Protein AF-A0A7J7FZJ4-F1 (afdb_monomer_lite)

Sequence (156 aa):
MEPVVFLYFCHIIYGPTWCLRNIKPSRSQEYFVVPNLPDRIELTKAQLPGFANPSLSGLNNIREKIREAEKSTYGTVANTFEELESEYVKEYQKAKGNKVWCIGPVLLCNKDKLDKVERGTKFAIDTHHCLNWLDWQQSRTVVYVCLGSLSHQALS

Secondary structure (DSSP, 8-state):
--HHHHHHHHHHHHSSSSSSTT---SSTT-EEEPTT-SS--EEEGGGS-TTT-TT-GGGHHHHHHHHHHHHHSS-EEESS-TTTSHHHHHHHHHHTTT-EEE---GGGG--SHHHHHSSSPPPSS-HHHHHHHHHTSPTT-PPP----TT------

Foldseek 3Di:
DPVVQVVQVLCVVQQEDDFLPPDDDPDQQDWDFGPQDPDTDIDGLVPRPCRRRVVNVVCPVVRVVVVVVLVPDPAEEGQADCVVPVRRVVSVCVVTVNRYHHPHPPVVVPPDPVVVCVPDDDDPDDPVVVVVVVVPDDPPPDDDDDPDPPDDPPPD

Structure (mmCIF, N/CA/C/O backbone):
data_AF-A0A7J7FZJ4-F1
#
_entry.id   AF-A0A7J7FZJ4-F1
#
loop_
_atom_site.group_PDB
_atom_site.id
_atom_site.type_symbol
_atom_site.label_atom_id
_atom_site.label_alt_id
_atom_site.label_comp_id
_atom_site.label_asym_id
_atom_site.label_entity_id
_atom_site.label_seq_id
_atom_site.pdbx_PDB_ins_code
_atom_site.Cartn_x
_atom_site.Cartn_y
_atom_site.Cartn_z
_atom_site.occupancy
_atom_site.B_iso_or_equiv
_atom_site.auth_seq_id
_atom_site.auth_comp_id
_atom_site.auth_asym_id
_atom_site.auth_atom_id
_atom_site.pdbx_PDB_model_num
ATOM 1 N N . MET A 1 1 ? -9.623 3.968 4.280 1.00 37.00 1 MET A N 1
ATOM 2 C CA . MET A 1 1 ? -8.615 3.273 3.457 1.00 37.00 1 MET A CA 1
ATOM 3 C C . MET A 1 1 ? -7.793 2.441 4.422 1.00 37.00 1 MET A C 1
ATOM 5 O O . MET A 1 1 ? -7.221 3.023 5.335 1.00 37.00 1 MET A O 1
ATOM 9 N N . GLU A 1 2 ? -7.852 1.110 4.352 1.00 30.00 2 GLU A N 1
ATOM 10 C CA . GLU A 1 2 ? -7.035 0.298 5.259 1.00 30.00 2 GLU A CA 1
ATOM 11 C C . GLU A 1 2 ? -5.548 0.524 4.940 1.00 30.00 2 GLU A C 1
ATOM 13 O O . GLU A 1 2 ? -5.147 0.352 3.786 1.00 30.00 2 GLU A O 1
ATOM 18 N N . PRO A 1 3 ? -4.718 0.899 5.928 1.00 32.81 3 PRO A N 1
ATOM 19 C CA . PRO A 1 3 ? -3.313 1.249 5.704 1.00 32.81 3 PRO A CA 1
ATOM 20 C C . PRO A 1 3 ? -2.473 0.082 5.160 1.00 32.81 3 PRO A C 1
ATOM 22 O O . PRO A 1 3 ? -1.406 0.294 4.591 1.00 32.81 3 PRO A O 1
ATOM 25 N N . VAL A 1 4 ? -2.964 -1.154 5.284 1.00 31.48 4 VAL A N 1
ATOM 26 C CA . VAL A 1 4 ? -2.269 -2.370 4.842 1.00 31.48 4 VAL A CA 1
ATOM 27 C C . VAL A 1 4 ? -2.206 -2.479 3.312 1.00 31.48 4 VAL A C 1
ATOM 29 O O . VAL A 1 4 ? -1.189 -2.921 2.778 1.00 31.48 4 VAL A O 1
ATOM 32 N N . VAL A 1 5 ? -3.249 -2.035 2.598 1.00 33.50 5 VAL A N 1
ATOM 33 C CA . VAL A 1 5 ? -3.298 -2.087 1.121 1.00 33.50 5 VAL A CA 1
ATOM 34 C C . VAL A 1 5 ? -2.298 -1.095 0.519 1.00 33.50 5 VAL A C 1
ATOM 36 O O . VAL A 1 5 ? -1.514 -1.454 -0.357 1.00 33.50 5 VAL A O 1
ATOM 39 N N . PHE A 1 6 ? -2.236 0.112 1.087 1.00 36.28 6 PHE A N 1
ATOM 40 C CA . PHE A 1 6 ? -1.325 1.174 0.655 1.00 36.28 6 PHE A CA 1
ATOM 41 C C . PHE A 1 6 ? 0.157 0.796 0.857 1.00 36.28 6 PHE A C 1
ATOM 43 O O . PHE A 1 6 ? 1.012 1.101 0.025 1.00 36.28 6 PHE A O 1
ATOM 50 N N . LEU A 1 7 ? 0.480 0.061 1.932 1.00 34.50 7 LEU A N 1
ATOM 51 C CA . LEU A 1 7 ? 1.847 -0.408 2.204 1.00 34.50 7 LEU A CA 1
ATOM 52 C C . LEU A 1 7 ? 2.317 -1.503 1.231 1.00 34.50 7 LEU A C 1
ATOM 54 O O . LEU A 1 7 ? 3.492 -1.516 0.853 1.00 34.50 7 LEU A O 1
ATOM 58 N N . TYR A 1 8 ? 1.427 -2.396 0.787 1.00 39.84 8 TYR A N 1
ATOM 59 C CA . TYR A 1 8 ? 1.779 -3.428 -0.199 1.00 39.84 8 TYR A CA 1
ATOM 60 C C . TYR A 1 8 ? 2.056 -2.824 -1.582 1.00 39.84 8 TYR A C 1
ATOM 62 O O . TYR A 1 8 ? 3.001 -3.239 -2.258 1.00 39.84 8 TYR A O 1
ATOM 70 N N . PHE A 1 9 ? 1.299 -1.795 -1.969 1.00 44.28 9 PHE A N 1
ATOM 71 C CA . PHE A 1 9 ? 1.534 -1.059 -3.212 1.00 44.28 9 PHE A CA 1
ATOM 72 C C . PHE A 1 9 ? 2.855 -0.271 -3.172 1.00 44.28 9 PHE A C 1
ATOM 74 O O . PHE A 1 9 ? 3.619 -0.271 -4.138 1.00 44.28 9 PHE A O 1
ATOM 81 N N . CYS A 1 10 ? 3.210 0.270 -2.001 1.00 42.69 10 CYS A N 1
ATOM 82 C CA . CYS A 1 10 ? 4.508 0.892 -1.730 1.00 42.69 10 CYS A CA 1
ATOM 83 C C . CYS A 1 10 ? 5.675 -0.084 -2.028 1.00 42.69 10 CYS A C 1
ATOM 85 O O . CYS A 1 10 ? 6.625 0.261 -2.728 1.00 42.69 10 CYS A O 1
ATOM 87 N N . HIS A 1 11 ? 5.595 -1.349 -1.607 1.00 45.53 11 HIS A N 1
ATOM 88 C CA . HIS A 1 11 ? 6.651 -2.324 -1.917 1.00 45.53 11 HIS A CA 1
ATOM 89 C C . HIS A 1 11 ? 6.740 -2.709 -3.402 1.00 45.53 11 HIS A C 1
ATOM 91 O O . HIS A 1 11 ? 7.834 -3.023 -3.859 1.00 45.53 11 HIS A O 1
ATOM 97 N N . ILE A 1 12 ? 5.653 -2.656 -4.173 1.00 48.78 12 ILE A N 1
ATOM 98 C CA . ILE A 1 12 ? 5.678 -2.975 -5.614 1.00 48.78 12 ILE A CA 1
ATOM 99 C C . ILE A 1 12 ? 6.156 -1.773 -6.450 1.00 48.78 12 ILE A C 1
ATOM 101 O O . ILE A 1 12 ? 6.901 -1.955 -7.416 1.00 48.78 12 ILE A O 1
ATOM 105 N N . ILE A 1 13 ? 5.809 -0.543 -6.050 1.00 48.34 13 ILE A N 1
ATOM 106 C CA . ILE A 1 13 ? 6.282 0.692 -6.701 1.00 48.34 13 ILE A CA 1
ATOM 107 C C . ILE A 1 13 ? 7.755 0.973 -6.362 1.00 48.34 13 ILE A C 1
ATOM 109 O O . ILE A 1 13 ? 8.540 1.345 -7.240 1.00 48.34 13 ILE A O 1
ATOM 113 N N . TYR A 1 14 ? 8.156 0.768 -5.104 1.00 48.47 14 TYR A N 1
ATOM 114 C CA . TYR A 1 14 ? 9.491 1.126 -4.611 1.00 48.47 14 TYR A CA 1
ATOM 115 C C . TYR A 1 14 ? 10.454 -0.065 -4.474 1.00 48.47 14 TYR A C 1
ATOM 117 O O . TYR A 1 14 ? 11.626 0.138 -4.159 1.00 48.47 14 TYR A O 1
ATOM 125 N N . GLY A 1 15 ? 9.989 -1.298 -4.691 1.00 49.28 15 GLY A N 1
ATOM 126 C CA . GLY A 1 15 ? 10.733 -2.519 -4.372 1.00 49.28 15 GLY A CA 1
ATOM 127 C C . GLY A 1 15 ? 11.949 -2.805 -5.247 1.00 49.28 15 GLY A C 1
ATOM 128 O O . GLY A 1 15 ? 12.932 -3.292 -4.687 1.00 49.28 15 GLY A O 1
ATOM 129 N N . PRO A 1 16 ? 11.935 -2.541 -6.576 1.00 49.97 16 PRO A N 1
ATOM 130 C CA . PRO A 1 16 ? 13.190 -2.728 -7.307 1.00 49.97 16 PRO A CA 1
ATOM 131 C C . PRO A 1 16 ? 13.655 -1.718 -8.369 1.00 49.97 16 PRO A C 1
ATOM 133 O O . PRO A 1 16 ? 14.870 -1.578 -8.433 1.00 49.97 16 PRO A O 1
ATOM 136 N N . THR A 1 17 ? 12.881 -1.023 -9.230 1.00 52.34 17 THR A N 1
ATOM 137 C CA . THR A 1 17 ? 13.609 -0.404 -10.386 1.00 52.34 17 THR A CA 1
ATOM 138 C C . THR A 1 17 ? 13.048 0.747 -11.214 1.00 52.34 17 THR A C 1
ATOM 140 O O . THR A 1 17 ? 13.782 1.194 -12.100 1.00 52.34 17 THR A O 1
ATOM 143 N N . TRP A 1 18 ? 11.833 1.252 -11.011 1.00 54.81 18 TRP A N 1
ATOM 144 C CA . TRP A 1 18 ? 11.294 2.193 -12.004 1.00 54.81 18 TRP A CA 1
ATOM 145 C C . TRP A 1 18 ? 11.452 3.675 -11.641 1.00 54.81 18 TRP A C 1
ATOM 147 O O . TRP A 1 18 ? 12.185 4.378 -12.333 1.00 54.81 18 TRP A O 1
ATOM 157 N N . CYS A 1 19 ? 10.866 4.158 -10.542 1.00 55.78 19 CYS A N 1
ATOM 158 C CA . CYS A 1 19 ? 10.936 5.591 -10.217 1.00 55.78 19 CYS A CA 1
ATOM 159 C C . CYS A 1 19 ? 12.287 6.014 -9.613 1.00 55.78 19 CYS A C 1
ATOM 161 O O . CYS A 1 19 ? 12.813 7.077 -9.914 1.00 55.78 19 CYS A O 1
ATOM 163 N N . LEU A 1 20 ? 12.887 5.192 -8.750 1.00 60.81 20 LEU A N 1
ATOM 164 C CA . LEU A 1 20 ? 13.995 5.644 -7.891 1.00 60.81 20 LEU A CA 1
ATOM 165 C C . LEU A 1 20 ? 15.399 5.295 -8.416 1.00 60.81 20 LEU A C 1
ATOM 167 O O . LEU A 1 20 ? 16.398 5.629 -7.784 1.00 60.81 20 LEU A O 1
ATOM 171 N N . ARG A 1 21 ? 15.498 4.643 -9.583 1.00 57.16 21 ARG A N 1
ATOM 172 C CA . ARG A 1 21 ? 16.738 4.024 -10.097 1.00 57.16 21 ARG A CA 1
ATOM 173 C C . ARG A 1 21 ? 17.902 4.996 -10.296 1.00 57.16 21 ARG A C 1
ATOM 175 O O . ARG A 1 21 ? 19.055 4.603 -10.143 1.00 57.16 21 ARG A O 1
ATOM 182 N N . ASN A 1 22 ? 17.598 6.247 -10.629 1.00 57.53 22 ASN A N 1
ATOM 183 C CA . ASN A 1 22 ? 18.597 7.261 -10.968 1.00 57.53 22 ASN A CA 1
ATOM 184 C C . ASN A 1 22 ? 18.641 8.419 -9.968 1.00 57.53 22 ASN A C 1
ATOM 186 O O . ASN A 1 22 ? 19.358 9.393 -10.194 1.00 57.53 22 ASN A O 1
ATOM 190 N N . ILE A 1 23 ? 17.903 8.329 -8.861 1.00 62.28 23 ILE A N 1
ATOM 191 C CA . ILE A 1 23 ? 17.860 9.411 -7.885 1.00 62.28 23 ILE A CA 1
ATOM 192 C C . ILE A 1 23 ? 18.995 9.216 -6.887 1.00 62.28 23 ILE A C 1
ATOM 194 O O . ILE A 1 23 ? 19.024 8.262 -6.110 1.00 62.28 23 ILE A O 1
ATOM 198 N N . LYS A 1 24 ? 19.940 10.153 -6.908 1.00 63.94 24 LYS A N 1
ATOM 199 C CA . LYS A 1 24 ? 21.024 10.253 -5.931 1.00 63.94 24 LYS A CA 1
ATOM 200 C C . LYS A 1 24 ? 20.982 11.651 -5.311 1.00 63.94 24 LYS A C 1
ATOM 202 O O . LYS A 1 24 ? 21.680 12.533 -5.805 1.00 63.94 24 LYS A O 1
ATOM 207 N N . PRO A 1 25 ? 20.166 11.871 -4.265 1.00 63.03 25 PRO A N 1
ATOM 208 C CA . PRO A 1 25 ? 20.176 13.134 -3.539 1.00 63.03 25 PRO A CA 1
ATOM 209 C C . PRO A 1 25 ? 21.562 13.336 -2.932 1.00 63.03 25 PRO A C 1
ATOM 211 O O . PRO A 1 25 ? 22.173 12.374 -2.444 1.00 63.03 25 PRO A O 1
ATOM 214 N N . SER A 1 26 ? 22.058 14.569 -2.964 1.00 64.81 26 SER A N 1
ATOM 215 C CA . SER A 1 26 ? 23.393 14.893 -2.460 1.00 64.81 26 SER A CA 1
ATOM 216 C C . SER A 1 26 ? 23.453 14.791 -0.932 1.00 64.81 26 SER A C 1
ATOM 218 O O . SER A 1 26 ? 24.466 14.368 -0.370 1.00 64.81 26 SER A O 1
ATOM 220 N N . ARG A 1 27 ? 22.342 15.120 -0.255 1.00 70.19 27 ARG A N 1
ATOM 221 C CA . ARG A 1 27 ? 22.198 15.093 1.208 1.00 70.19 27 ARG A CA 1
ATOM 222 C C . ARG A 1 27 ? 21.009 14.244 1.648 1.00 70.19 27 ARG A C 1
ATOM 224 O O . ARG A 1 27 ? 20.026 14.091 0.933 1.00 70.19 27 ARG A O 1
ATOM 231 N N . SER A 1 28 ? 21.083 13.694 2.860 1.00 70.56 28 SER A N 1
ATOM 232 C CA . SER A 1 28 ? 20.045 12.803 3.401 1.00 70.56 28 SER A CA 1
ATOM 233 C C . SER A 1 28 ? 18.684 13.482 3.602 1.00 70.56 28 SER A C 1
ATOM 235 O O . SER A 1 28 ? 17.662 12.822 3.437 1.00 70.56 28 SER A O 1
ATOM 237 N N . GLN A 1 29 ? 18.685 14.776 3.934 1.00 77.12 29 GLN A N 1
ATOM 238 C CA . GLN A 1 29 ? 17.496 15.601 4.201 1.00 77.12 29 GLN A CA 1
ATOM 239 C C . GLN A 1 29 ? 17.017 16.403 2.982 1.00 77.12 29 GLN A C 1
ATOM 241 O O . GLN A 1 29 ? 16.068 17.174 3.086 1.00 77.12 29 GLN A O 1
ATOM 246 N N . GLU A 1 30 ? 17.682 16.262 1.837 1.00 84.38 30 GLU A N 1
ATOM 247 C CA . GLU A 1 30 ? 17.273 16.927 0.605 1.00 84.38 30 GLU A CA 1
ATOM 248 C C . GLU A 1 30 ? 16.028 16.240 0.038 1.00 84.38 30 GLU A C 1
ATOM 250 O O . GLU A 1 30 ? 16.021 15.020 -0.155 1.00 84.38 30 GLU A O 1
ATOM 255 N N . TYR A 1 31 ? 14.983 17.029 -0.211 1.00 86.81 31 TYR A N 1
ATOM 256 C CA . TYR A 1 31 ? 13.785 16.558 -0.892 1.00 86.81 31 TYR A CA 1
ATOM 257 C C . TYR A 1 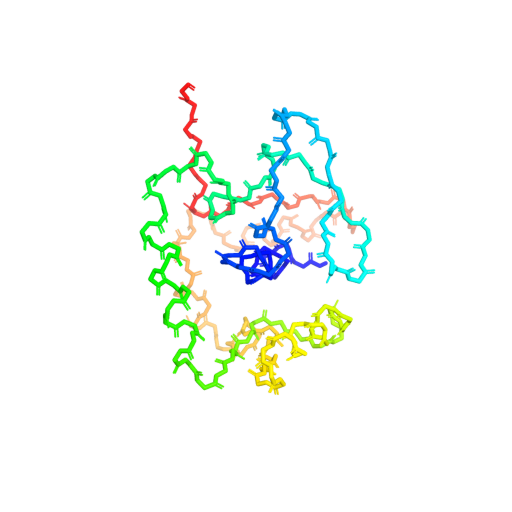31 ? 14.044 16.435 -2.389 1.00 86.81 31 TYR A C 1
ATOM 259 O O . TYR A 1 31 ? 14.631 17.318 -3.012 1.00 86.81 31 TYR A O 1
ATOM 267 N N . PHE A 1 32 ? 13.553 15.351 -2.972 1.00 85.12 32 PHE A N 1
ATOM 268 C CA . PHE A 1 32 ? 13.509 15.157 -4.412 1.00 85.12 32 PHE A CA 1
ATOM 269 C C . PHE A 1 32 ? 12.117 14.690 -4.824 1.00 85.12 32 PHE A C 1
ATOM 271 O O . PHE A 1 32 ? 11.425 13.999 -4.073 1.00 85.12 32 PHE A O 1
ATOM 278 N N . VAL A 1 33 ? 11.722 15.046 -6.044 1.00 85.25 33 VAL A N 1
ATOM 279 C CA . VAL A 1 33 ? 10.470 14.578 -6.639 1.00 85.25 33 VAL A CA 1
ATOM 280 C C . VAL A 1 33 ? 10.669 13.162 -7.170 1.00 85.25 33 VAL A C 1
ATOM 282 O O . VAL A 1 33 ? 11.625 12.894 -7.903 1.00 85.25 33 VAL A O 1
ATOM 285 N N . VAL A 1 34 ? 9.764 12.254 -6.814 1.00 81.25 34 VAL A N 1
ATOM 286 C CA . VAL A 1 34 ? 9.729 10.900 -7.366 1.00 81.25 34 VAL A CA 1
ATOM 287 C C . VAL A 1 34 ? 9.241 10.981 -8.819 1.00 81.25 34 VAL A C 1
ATOM 289 O O . VAL A 1 34 ? 8.132 11.454 -9.062 1.00 81.25 34 VAL A O 1
ATOM 292 N N . PRO A 1 35 ? 10.043 10.552 -9.806 1.00 79.06 35 PRO A N 1
ATOM 293 C CA . PRO A 1 35 ? 9.677 10.663 -11.204 1.00 79.06 35 PRO A CA 1
ATOM 294 C C . PRO A 1 35 ? 8.671 9.580 -11.593 1.00 79.06 35 PRO A C 1
ATOM 296 O O . PRO A 1 35 ? 8.606 8.506 -10.989 1.00 79.06 35 PRO A O 1
ATOM 299 N N . ASN A 1 36 ? 7.954 9.853 -12.679 1.00 75.88 36 ASN A N 1
ATOM 300 C CA . ASN A 1 36 ? 7.020 8.939 -13.330 1.00 75.88 36 ASN A CA 1
ATOM 301 C C . ASN A 1 36 ? 5.843 8.472 -12.451 1.00 75.88 36 ASN A C 1
ATOM 303 O O . ASN A 1 36 ? 5.224 7.458 -12.744 1.00 75.88 36 ASN A O 1
ATOM 307 N N . LEU A 1 37 ? 5.510 9.193 -11.383 1.00 80.88 37 LEU A N 1
ATOM 308 C CA . LEU A 1 37 ? 4.247 8.977 -10.681 1.00 80.88 37 LEU A CA 1
ATOM 309 C C . LEU A 1 37 ? 3.162 9.908 -11.239 1.00 80.88 37 LEU A C 1
ATOM 311 O O . LEU A 1 37 ? 3.500 11.010 -11.679 1.00 80.88 37 LEU A O 1
ATOM 315 N N . PRO A 1 38 ? 1.881 9.489 -11.213 1.00 83.56 38 PRO A N 1
ATOM 316 C CA . PRO A 1 38 ? 0.764 10.364 -11.566 1.00 83.56 38 PRO A CA 1
ATOM 317 C C . PRO A 1 38 ? 0.742 11.636 -10.710 1.00 83.56 38 PRO A C 1
ATOM 319 O O . PRO A 1 38 ? 0.536 12.733 -11.222 1.00 83.56 38 PRO A O 1
ATOM 322 N N . ASP A 1 39 ? 1.030 11.477 -9.417 1.00 85.31 39 ASP A N 1
ATOM 323 C CA . ASP A 1 39 ? 1.078 12.562 -8.448 1.00 85.31 39 ASP A CA 1
ATOM 324 C C . ASP A 1 39 ? 2.507 13.003 -8.131 1.00 85.31 39 ASP A C 1
ATOM 326 O O . ASP A 1 39 ? 3.463 12.220 -8.111 1.00 85.31 39 ASP A O 1
ATOM 330 N N . ARG A 1 40 ? 2.642 14.288 -7.797 1.00 86.94 40 ARG A N 1
ATOM 331 C CA . ARG A 1 40 ? 3.901 14.869 -7.335 1.00 86.94 40 ARG A CA 1
ATOM 332 C C . ARG A 1 40 ? 4.171 14.442 -5.895 1.00 86.94 40 ARG A C 1
ATOM 334 O O . ARG A 1 40 ? 3.657 15.044 -4.956 1.00 86.94 40 ARG A O 1
ATOM 341 N N . ILE A 1 41 ? 5.027 13.440 -5.730 1.00 84.81 41 ILE A N 1
ATOM 342 C CA . ILE A 1 41 ? 5.485 12.969 -4.420 1.00 84.81 41 ILE A CA 1
ATOM 343 C C . ILE A 1 41 ? 6.916 13.447 -4.183 1.00 84.81 41 ILE A C 1
ATOM 345 O O . ILE A 1 41 ? 7.792 13.226 -5.018 1.00 84.81 41 ILE A O 1
ATOM 349 N N . GLU A 1 42 ? 7.157 14.077 -3.036 1.00 86.31 42 GLU A N 1
ATOM 350 C CA . GLU A 1 42 ? 8.490 14.480 -2.589 1.00 86.31 42 GLU A CA 1
ATOM 351 C C . GLU A 1 42 ? 8.945 13.618 -1.419 1.00 86.31 42 GLU A C 1
ATOM 353 O O . GLU A 1 42 ? 8.219 13.452 -0.439 1.00 86.31 42 GLU A O 1
ATOM 358 N N . LEU A 1 43 ? 10.161 13.084 -1.512 1.00 82.94 43 LEU A N 1
ATOM 359 C CA . LEU A 1 43 ? 10.762 12.264 -0.466 1.00 82.94 43 LEU A CA 1
ATOM 360 C C . LEU A 1 43 ? 12.180 12.739 -0.171 1.00 82.94 43 LEU A C 1
ATOM 362 O O . LEU A 1 43 ? 12.875 13.266 -1.036 1.00 82.94 43 LEU A O 1
ATOM 366 N N . THR A 1 44 ? 12.623 12.495 1.054 1.00 82.94 44 THR A N 1
ATOM 367 C CA . THR A 1 44 ? 14.035 12.549 1.436 1.00 82.94 44 THR A CA 1
ATOM 368 C C . THR A 1 44 ? 14.667 11.166 1.310 1.00 82.94 44 THR A C 1
ATOM 370 O O . THR A 1 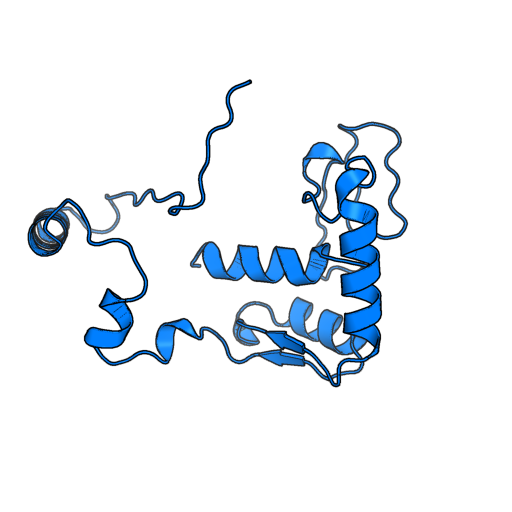44 ? 13.985 10.137 1.304 1.00 82.94 44 THR A O 1
ATOM 373 N N . LYS A 1 45 ? 16.001 11.098 1.281 1.00 76.25 45 LYS A N 1
ATOM 374 C CA . LYS A 1 45 ? 16.715 9.809 1.250 1.00 76.25 45 LYS A CA 1
ATOM 375 C C . LYS A 1 45 ? 16.408 8.939 2.478 1.00 76.25 45 LYS A C 1
ATOM 377 O O . LYS A 1 45 ? 16.417 7.717 2.369 1.00 76.25 45 LYS A O 1
ATOM 382 N N . ALA A 1 46 ? 16.145 9.557 3.632 1.00 76.88 46 ALA A N 1
ATOM 383 C CA . ALA A 1 46 ? 15.807 8.858 4.873 1.00 76.88 46 ALA A CA 1
ATOM 384 C C . ALA A 1 46 ? 14.418 8.194 4.839 1.00 76.88 46 ALA A C 1
ATOM 386 O O . ALA A 1 46 ? 14.198 7.213 5.541 1.00 76.88 46 ALA A O 1
ATOM 387 N N . GLN A 1 47 ? 13.504 8.699 4.008 1.00 78.56 47 GLN A N 1
ATOM 388 C CA . GLN A 1 47 ? 12.158 8.143 3.833 1.00 78.56 47 GLN A CA 1
ATOM 389 C C . GLN A 1 47 ? 12.110 7.018 2.788 1.00 78.56 47 GLN A C 1
ATOM 391 O O . GLN A 1 47 ? 11.070 6.385 2.617 1.00 78.56 47 GLN A O 1
ATOM 396 N N . LEU A 1 48 ? 13.218 6.755 2.083 1.00 73.69 48 LEU A N 1
ATOM 397 C CA . LEU A 1 48 ? 13.277 5.665 1.118 1.00 73.69 48 LEU A CA 1
ATOM 398 C C . LEU A 1 48 ? 13.194 4.311 1.830 1.00 73.69 48 LEU A C 1
ATOM 400 O O . LEU A 1 48 ? 13.964 4.070 2.766 1.00 73.69 48 LEU A O 1
ATOM 404 N N . PRO A 1 49 ? 12.334 3.390 1.358 1.00 66.50 49 PRO A N 1
ATOM 405 C CA . PRO A 1 49 ? 12.236 2.068 1.948 1.00 66.50 49 PRO A CA 1
ATOM 406 C C . PRO A 1 49 ? 13.576 1.340 1.867 1.00 66.50 49 PRO A C 1
ATOM 408 O O . PRO A 1 49 ? 14.404 1.592 0.984 1.00 66.50 49 PRO A O 1
ATOM 411 N N . GLY A 1 50 ? 13.771 0.384 2.777 1.00 62.53 50 GLY A N 1
ATOM 412 C CA . GLY A 1 50 ? 15.028 -0.344 2.915 1.00 62.53 50 GLY A CA 1
ATOM 413 C C . GLY A 1 50 ? 15.525 -0.995 1.618 1.00 62.53 50 GLY A C 1
ATOM 414 O O . GLY A 1 50 ? 16.727 -1.146 1.439 1.00 62.53 50 GLY A O 1
ATOM 415 N N . PHE A 1 51 ? 14.623 -1.313 0.684 1.00 58.06 51 PHE A N 1
ATOM 416 C CA . PHE A 1 51 ? 14.902 -1.865 -0.650 1.00 58.06 51 PHE A CA 1
ATOM 417 C C . PHE A 1 51 ? 15.173 -0.822 -1.750 1.00 58.06 51 PHE A C 1
ATOM 419 O O . PHE A 1 51 ? 15.711 -1.177 -2.790 1.00 58.06 51 PHE A O 1
ATOM 426 N N . ALA A 1 52 ? 14.879 0.454 -1.524 1.00 58.16 52 ALA A N 1
ATOM 427 C CA . ALA A 1 52 ? 15.193 1.537 -2.455 1.00 58.16 52 ALA A CA 1
ATOM 428 C C . ALA A 1 52 ? 16.387 2.386 -2.001 1.00 58.16 52 ALA A C 1
ATOM 430 O O . ALA A 1 52 ? 16.964 3.112 -2.805 1.00 58.16 52 ALA A O 1
ATOM 431 N N . ASN A 1 53 ? 16.776 2.314 -0.723 1.00 63.72 53 ASN A N 1
ATOM 432 C CA . ASN A 1 53 ? 17.863 3.127 -0.189 1.00 63.72 53 ASN A CA 1
ATOM 433 C C . ASN A 1 53 ? 19.242 2.563 -0.603 1.00 63.72 53 ASN A C 1
ATOM 435 O O . ASN A 1 53 ? 19.645 1.506 -0.106 1.00 63.72 53 ASN A O 1
ATOM 439 N N . PRO A 1 54 ? 20.013 3.235 -1.479 1.00 58.69 54 PRO A N 1
ATOM 440 C CA . PRO A 1 54 ? 21.316 2.741 -1.932 1.00 58.69 54 PRO A CA 1
ATOM 441 C C . PRO A 1 54 ? 22.367 2.677 -0.812 1.00 58.69 54 PRO A C 1
ATOM 443 O O . PRO A 1 54 ? 23.392 2.022 -0.982 1.00 58.69 54 PRO A O 1
ATOM 446 N N . SER A 1 55 ? 22.121 3.318 0.336 1.00 59.75 55 SER A N 1
ATOM 447 C CA . SER A 1 55 ? 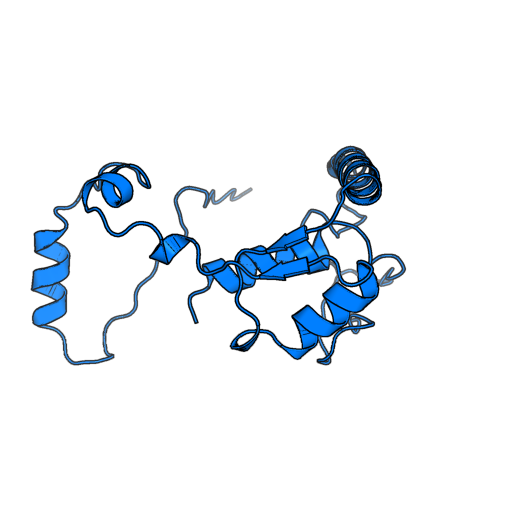23.009 3.269 1.503 1.00 59.75 55 SER A CA 1
ATOM 448 C C . SER A 1 55 ? 22.894 1.983 2.330 1.00 59.75 55 SER A C 1
ATOM 450 O O . SER A 1 55 ? 23.750 1.745 3.175 1.00 59.75 55 SER A O 1
ATOM 452 N N . LEU A 1 56 ? 21.889 1.134 2.083 1.00 62.59 56 LEU A N 1
ATOM 453 C CA . LEU A 1 56 ? 21.728 -0.160 2.757 1.00 62.59 56 LEU A CA 1
ATOM 454 C C . LEU A 1 56 ? 22.342 -1.278 1.906 1.00 62.59 56 LEU A C 1
ATOM 456 O O . LEU A 1 56 ? 21.648 -2.041 1.231 1.00 62.59 56 LEU A O 1
ATOM 460 N N . SER A 1 57 ? 23.675 -1.344 1.923 1.00 58.09 57 SER A N 1
ATOM 461 C CA . SER A 1 57 ? 24.494 -2.222 1.074 1.00 58.09 57 SER A CA 1
ATOM 462 C C . SER A 1 57 ? 24.162 -3.716 1.196 1.00 58.09 57 SER A C 1
ATOM 464 O O . SER A 1 57 ? 24.245 -4.439 0.202 1.00 58.09 57 SER A O 1
ATOM 466 N N . GLY A 1 58 ? 23.718 -4.173 2.373 1.00 64.56 58 GLY A N 1
ATOM 467 C CA . GLY A 1 58 ? 23.396 -5.580 2.646 1.00 64.56 58 GLY A CA 1
ATOM 468 C C . GLY A 1 58 ? 22.206 -6.145 1.860 1.00 64.56 58 GLY A C 1
ATOM 469 O O . GLY A 1 58 ? 22.087 -7.360 1.727 1.00 64.56 58 GLY A O 1
ATOM 470 N N . LEU A 1 59 ? 21.346 -5.290 1.291 1.00 64.88 59 LEU A N 1
ATOM 471 C CA . LEU A 1 59 ? 20.150 -5.717 0.550 1.00 64.88 59 LEU A CA 1
ATOM 472 C C . LEU A 1 59 ? 20.332 -5.692 -0.975 1.00 64.88 59 LEU A C 1
ATOM 474 O O . LEU A 1 59 ? 19.450 -6.148 -1.701 1.00 64.88 59 LEU A O 1
ATOM 478 N N . ASN A 1 60 ? 21.472 -5.213 -1.483 1.00 68.06 60 ASN A N 1
ATOM 479 C CA . ASN A 1 60 ? 21.697 -5.052 -2.924 1.00 68.06 60 ASN A CA 1
ATOM 480 C C . ASN A 1 60 ? 21.633 -6.377 -3.699 1.00 68.06 60 ASN A C 1
ATOM 482 O O . ASN A 1 60 ? 21.023 -6.433 -4.761 1.00 68.06 60 ASN A O 1
ATOM 486 N N . ASN A 1 61 ? 22.190 -7.457 -3.145 1.00 71.81 61 ASN A N 1
ATOM 487 C CA . ASN A 1 61 ? 22.131 -8.786 -3.765 1.00 71.81 61 ASN A CA 1
ATOM 488 C C . ASN A 1 61 ? 20.683 -9.306 -3.865 1.00 71.81 61 ASN A C 1
ATOM 490 O O . ASN A 1 61 ? 20.279 -9.871 -4.876 1.00 71.81 61 ASN A O 1
ATOM 494 N N . ILE A 1 62 ? 19.869 -9.064 -2.832 1.00 72.50 62 ILE A N 1
ATOM 495 C CA . ILE A 1 62 ? 18.457 -9.466 -2.819 1.00 72.50 62 ILE A CA 1
ATOM 496 C C . ILE A 1 62 ? 17.670 -8.672 -3.870 1.00 72.50 62 ILE A C 1
ATOM 498 O O . ILE A 1 62 ? 16.880 -9.257 -4.604 1.00 72.50 62 ILE A O 1
ATOM 502 N N . ARG A 1 63 ? 17.927 -7.363 -4.001 1.00 69.25 63 ARG A N 1
ATOM 503 C CA . ARG A 1 63 ? 17.290 -6.509 -5.021 1.00 69.25 63 ARG A CA 1
ATOM 504 C C . ARG A 1 63 ? 17.580 -6.986 -6.436 1.00 69.25 63 ARG A C 1
ATOM 506 O O . ARG A 1 63 ? 16.667 -7.067 -7.250 1.00 69.25 63 ARG A O 1
ATOM 513 N N . GLU A 1 64 ? 18.839 -7.298 -6.722 1.00 74.25 64 GLU A N 1
ATOM 514 C CA . GLU A 1 64 ? 19.248 -7.782 -8.040 1.00 74.25 64 GLU A CA 1
ATOM 515 C C . GLU A 1 64 ? 18.570 -9.113 -8.378 1.00 74.25 64 GLU A C 1
ATOM 517 O O . GLU A 1 64 ? 17.984 -9.237 -9.452 1.00 74.25 64 GLU A O 1
ATOM 522 N N . LYS A 1 65 ? 18.505 -10.046 -7.419 1.00 77.12 65 LYS A N 1
ATOM 523 C CA . LYS A 1 65 ? 17.773 -11.311 -7.585 1.00 77.12 65 LYS A CA 1
ATOM 524 C C . LYS A 1 65 ? 16.273 -11.116 -7.812 1.00 77.12 65 LYS A C 1
ATOM 526 O O . LYS A 1 65 ? 15.714 -11.752 -8.700 1.00 77.12 65 LYS A O 1
ATOM 531 N N . ILE A 1 66 ? 15.621 -10.235 -7.045 1.00 73.75 66 ILE A N 1
ATOM 532 C CA . ILE A 1 66 ? 14.200 -9.900 -7.247 1.00 73.75 66 ILE A CA 1
ATOM 533 C C . ILE A 1 66 ? 14.003 -9.323 -8.651 1.00 73.75 66 ILE A C 1
ATOM 535 O O . ILE A 1 66 ? 13.107 -9.749 -9.370 1.00 73.75 66 ILE A O 1
ATOM 539 N N . ARG A 1 67 ? 14.877 -8.409 -9.083 1.00 72.81 67 ARG A N 1
ATOM 540 C CA . ARG A 1 67 ? 14.805 -7.789 -10.410 1.00 72.81 67 ARG A CA 1
ATOM 541 C C . ARG A 1 67 ? 14.989 -8.796 -11.542 1.00 72.81 67 ARG A C 1
ATOM 543 O O . ARG A 1 67 ? 14.317 -8.692 -12.564 1.00 72.81 67 ARG A O 1
ATOM 550 N N . GLU A 1 68 ? 15.932 -9.719 -11.409 1.00 79.19 68 GLU A N 1
ATOM 551 C CA . GLU A 1 68 ? 16.156 -10.774 -12.399 1.00 79.19 68 GLU A CA 1
ATOM 552 C C . GLU A 1 68 ? 14.962 -11.723 -12.479 1.00 79.19 68 GLU A C 1
ATOM 554 O O . GLU A 1 68 ? 14.504 -12.016 -13.583 1.00 79.19 68 GLU A O 1
ATOM 559 N N . ALA A 1 69 ? 14.403 -12.115 -11.332 1.00 79.12 69 ALA A N 1
ATOM 560 C CA . ALA A 1 69 ? 13.184 -12.911 -11.278 1.00 79.12 69 ALA A CA 1
ATOM 561 C C . ALA A 1 69 ? 11.990 -12.168 -11.901 1.00 79.12 69 ALA A C 1
ATOM 563 O O . ALA A 1 69 ? 11.250 -12.745 -12.687 1.00 79.12 69 ALA A O 1
ATOM 564 N N . GLU A 1 70 ? 11.829 -10.869 -11.642 1.00 75.12 70 GLU A N 1
ATOM 565 C CA . GLU A 1 70 ? 10.762 -10.063 -12.248 1.00 75.12 70 GLU A CA 1
ATOM 566 C C . GLU A 1 70 ? 10.856 -9.956 -13.775 1.00 75.12 70 GLU A C 1
ATOM 568 O O . GLU A 1 70 ? 9.841 -9.723 -14.426 1.00 75.12 70 GLU A O 1
ATOM 573 N N . LYS A 1 71 ? 12.048 -10.086 -14.371 1.00 77.94 71 LYS A N 1
ATOM 574 C CA . LYS A 1 71 ? 12.196 -10.071 -15.838 1.00 77.94 71 LYS A CA 1
ATOM 575 C C . LYS A 1 71 ? 11.743 -11.376 -16.486 1.00 77.94 71 LYS A C 1
ATOM 577 O O . LYS A 1 71 ? 11.419 -11.367 -17.670 1.00 77.94 71 LYS A O 1
ATOM 582 N N . SER A 1 72 ? 11.774 -12.483 -15.745 1.00 81.94 72 SER A N 1
ATOM 583 C CA . SER A 1 72 ? 11.379 -13.804 -16.238 1.00 81.94 72 SER A CA 1
ATOM 584 C C . SER A 1 72 ? 9.928 -14.163 -15.910 1.00 81.94 72 SER A C 1
ATOM 586 O O . SER A 1 72 ? 9.452 -15.210 -16.350 1.00 81.94 72 SER A O 1
ATOM 588 N N . THR A 1 73 ? 9.197 -13.316 -15.176 1.00 84.19 73 THR A N 1
ATOM 589 C CA . THR A 1 73 ? 7.780 -13.552 -14.882 1.00 84.19 73 THR A CA 1
ATOM 590 C C . THR A 1 73 ? 6.899 -13.287 -16.100 1.00 84.19 73 THR A C 1
ATOM 592 O O . THR A 1 73 ? 7.196 -12.460 -16.963 1.00 84.19 73 THR A O 1
ATOM 595 N N . TYR A 1 74 ? 5.758 -13.979 -16.161 1.00 86.81 74 TYR A N 1
ATOM 596 C CA . TYR A 1 74 ? 4.735 -13.683 -17.163 1.00 86.81 74 TYR A CA 1
ATOM 597 C C . TYR A 1 74 ? 4.061 -12.331 -16.898 1.00 86.81 74 TYR A C 1
ATOM 599 O O . TYR A 1 74 ? 3.746 -11.622 -17.844 1.00 86.81 74 TYR A O 1
ATOM 607 N N . GLY A 1 75 ? 3.856 -11.970 -15.630 1.00 85.44 75 GLY A N 1
ATOM 608 C CA . GLY A 1 75 ? 3.290 -10.693 -15.211 1.00 85.44 75 GLY A CA 1
ATOM 609 C C . GLY A 1 75 ? 3.109 -10.620 -13.694 1.00 85.44 75 GLY A C 1
ATOM 610 O O . GLY A 1 75 ? 3.625 -11.473 -12.968 1.00 85.44 75 GLY A O 1
ATOM 611 N N . THR A 1 76 ? 2.384 -9.608 -13.223 1.00 85.50 76 THR A N 1
ATOM 612 C CA . THR A 1 76 ? 2.212 -9.305 -11.795 1.00 85.50 76 THR A CA 1
ATOM 613 C C . THR A 1 76 ? 0.769 -9.526 -11.354 1.00 85.50 76 THR A C 1
ATOM 615 O O . THR A 1 76 ? -0.161 -9.018 -11.973 1.00 85.50 76 THR A O 1
ATOM 618 N N . VAL A 1 77 ? 0.576 -10.219 -10.234 1.00 87.31 77 VAL A N 1
ATOM 619 C CA . VAL A 1 77 ? -0.713 -10.279 -9.534 1.00 87.31 77 VAL A CA 1
ATOM 620 C C . VAL A 1 77 ? -0.648 -9.329 -8.342 1.00 87.31 77 VAL A C 1
ATOM 622 O O . VAL A 1 77 ? 0.221 -9.476 -7.483 1.00 87.31 77 VAL A O 1
ATOM 625 N N . ALA A 1 78 ? -1.535 -8.339 -8.302 1.00 83.38 78 ALA A N 1
ATOM 626 C CA . ALA A 1 78 ? -1.551 -7.292 -7.290 1.00 83.38 78 ALA A CA 1
ATOM 627 C C . ALA A 1 78 ? -2.770 -7.436 -6.371 1.00 83.38 78 ALA A C 1
ATOM 629 O O . ALA A 1 78 ? -3.910 -7.544 -6.825 1.00 83.38 78 ALA A O 1
ATOM 630 N N . ASN A 1 79 ? -2.536 -7.389 -5.058 1.00 83.44 79 ASN A N 1
ATOM 631 C CA . ASN A 1 79 ? -3.596 -7.314 -4.052 1.00 83.44 79 ASN A CA 1
ATOM 632 C C . ASN A 1 79 ? -4.079 -5.860 -3.887 1.00 83.44 79 ASN A C 1
ATOM 634 O O . ASN A 1 79 ? -3.898 -5.246 -2.840 1.00 83.44 79 ASN A O 1
ATOM 638 N N . THR A 1 80 ? -4.653 -5.317 -4.957 1.00 82.88 80 THR A N 1
ATOM 639 C CA . THR A 1 80 ? -5.354 -4.025 -5.020 1.00 82.88 80 THR A CA 1
ATOM 640 C C . THR A 1 80 ? -6.538 -4.164 -5.986 1.00 82.88 80 THR A C 1
ATOM 642 O O . THR A 1 80 ? -6.695 -5.220 -6.606 1.00 82.88 80 THR A O 1
ATOM 64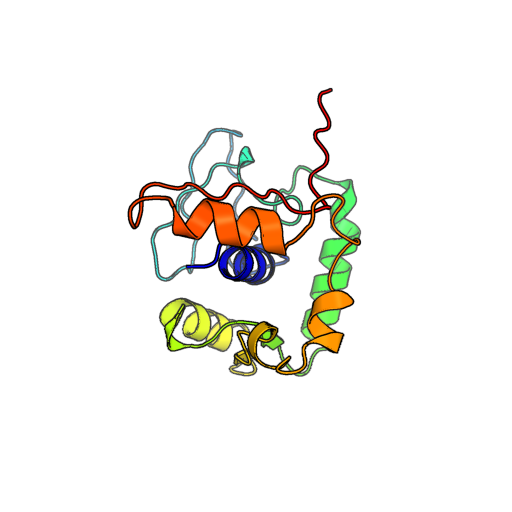5 N N . PHE A 1 81 ? -7.351 -3.124 -6.133 1.00 86.62 81 PHE A N 1
ATOM 646 C CA . PHE A 1 81 ? -8.399 -3.025 -7.152 1.00 86.62 81 PHE A CA 1
ATOM 647 C C . PHE A 1 81 ? -8.265 -1.697 -7.904 1.00 86.62 81 PHE A C 1
ATOM 649 O O . PHE A 1 81 ? -7.767 -0.716 -7.352 1.00 86.62 81 PHE A O 1
ATOM 656 N N . GLU A 1 82 ? -8.653 -1.675 -9.177 1.00 87.00 82 GLU A N 1
ATOM 657 C CA . GLU A 1 82 ? -8.339 -0.566 -10.089 1.00 87.00 82 GLU A CA 1
ATOM 658 C C . GLU A 1 82 ? -8.958 0.758 -9.640 1.00 87.00 82 GLU A C 1
ATOM 660 O O . GLU A 1 82 ? -8.323 1.803 -9.746 1.00 87.00 82 GLU A O 1
ATOM 665 N N . GLU A 1 83 ? -10.161 0.726 -9.075 1.00 88.19 83 GLU A N 1
ATOM 666 C CA . GLU A 1 83 ? -10.884 1.916 -8.632 1.00 88.19 83 GLU A CA 1
ATOM 667 C C . GLU A 1 83 ? -10.203 2.627 -7.453 1.00 88.19 83 GLU A C 1
ATOM 669 O O . GLU A 1 83 ? -10.454 3.811 -7.232 1.00 88.19 83 GLU A O 1
ATOM 674 N N . LEU A 1 84 ? -9.336 1.935 -6.703 1.00 86.06 84 LEU A N 1
ATOM 675 C CA . LEU A 1 84 ? -8.584 2.539 -5.602 1.00 86.06 84 LEU A CA 1
ATOM 676 C C . LEU A 1 84 ? -7.393 3.370 -6.096 1.00 86.06 84 LEU A C 1
ATOM 678 O O . LEU A 1 84 ? -7.085 4.402 -5.505 1.00 86.06 84 LEU A O 1
ATOM 682 N N . GLU A 1 85 ? -6.706 2.898 -7.141 1.00 82.50 85 GLU A N 1
ATOM 683 C CA . GLU A 1 85 ? -5.370 3.368 -7.548 1.00 82.50 85 GLU A CA 1
ATOM 684 C C . GLU A 1 85 ? -5.235 3.464 -9.082 1.00 82.50 85 GLU A C 1
ATOM 686 O O . GLU A 1 85 ? -4.188 3.151 -9.648 1.00 82.50 85 GLU A O 1
ATOM 691 N N . SER A 1 86 ? -6.297 3.884 -9.772 1.00 86.06 86 SER A N 1
ATOM 692 C CA . SER A 1 86 ? -6.465 3.747 -11.230 1.00 86.06 86 SER A CA 1
ATOM 693 C C . SER A 1 86 ? -5.292 4.267 -12.066 1.00 86.06 86 SER A C 1
ATOM 695 O O . SER A 1 86 ? -4.738 3.530 -12.886 1.00 86.06 86 SER A O 1
ATOM 697 N N . GLU A 1 87 ? -4.861 5.512 -11.848 1.00 86.69 87 GLU A N 1
ATOM 698 C CA . GLU A 1 87 ? -3.749 6.091 -12.611 1.00 86.69 87 GLU A CA 1
ATOM 699 C C . GLU A 1 87 ? -2.407 5.420 -12.275 1.00 86.69 87 GLU A C 1
ATOM 701 O O . GLU A 1 87 ? -1.573 5.239 -13.161 1.00 86.69 87 GLU A O 1
ATOM 706 N N . TYR A 1 88 ? -2.205 4.956 -11.038 1.00 84.69 88 TYR A N 1
ATOM 707 C CA . TYR A 1 88 ? -0.990 4.224 -10.673 1.00 84.69 88 TYR A CA 1
ATOM 708 C C . TYR A 1 88 ? -0.960 2.821 -11.285 1.00 84.69 88 TYR A C 1
ATOM 710 O O . TYR A 1 88 ? 0.078 2.396 -11.795 1.00 84.69 88 TYR A O 1
ATOM 718 N N . VAL A 1 89 ? -2.091 2.109 -11.275 1.00 84.25 89 VAL A N 1
ATOM 719 C CA . VAL A 1 89 ? -2.234 0.798 -11.923 1.00 84.25 89 VAL A CA 1
ATOM 720 C C . VAL A 1 89 ? -1.956 0.919 -13.417 1.00 84.25 89 VAL A C 1
ATOM 722 O O . VAL A 1 89 ? -1.208 0.111 -13.963 1.00 84.25 89 VAL A O 1
ATOM 725 N N . LYS A 1 90 ? -2.484 1.956 -14.068 1.00 87.31 90 LYS A N 1
ATOM 726 C CA . LYS A 1 90 ? -2.269 2.236 -15.491 1.00 87.31 90 LYS A CA 1
ATOM 727 C C . LYS A 1 90 ? -0.803 2.514 -15.823 1.00 87.31 90 LYS A C 1
ATOM 729 O O . LYS A 1 90 ? -0.278 1.939 -16.778 1.00 87.31 90 LYS A O 1
ATOM 734 N N . GLU A 1 91 ? -0.116 3.351 -15.047 1.00 83.25 91 GLU A N 1
ATOM 735 C CA . GLU A 1 91 ? 1.323 3.586 -15.244 1.00 83.25 91 GLU A CA 1
ATOM 736 C C . GLU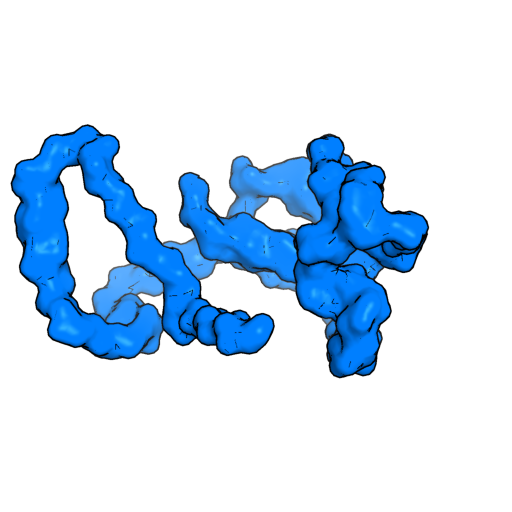 A 1 91 ? 2.149 2.318 -14.976 1.00 83.25 91 GLU A C 1
ATOM 738 O O . GLU A 1 91 ? 3.065 1.990 -15.737 1.00 83.25 91 GLU A O 1
ATOM 743 N N . TYR A 1 92 ? 1.779 1.534 -13.962 1.00 81.69 92 TYR A N 1
ATOM 744 C CA . TYR A 1 92 ? 2.443 0.268 -13.662 1.00 81.69 92 TYR A CA 1
ATOM 745 C C . TYR A 1 92 ? 2.213 -0.791 -14.754 1.00 81.69 92 TYR A C 1
ATOM 747 O O . TYR A 1 92 ? 3.151 -1.486 -15.150 1.00 81.69 92 TYR A O 1
ATOM 755 N N . GLN A 1 93 ? 1.002 -0.872 -15.311 1.00 85.06 93 GLN A N 1
ATOM 756 C CA . GLN A 1 93 ? 0.678 -1.710 -16.466 1.00 85.06 93 GLN A CA 1
ATOM 757 C C . GLN A 1 93 ? 1.537 -1.329 -17.672 1.00 85.06 93 GLN A C 1
ATOM 759 O O . GLN A 1 93 ? 2.195 -2.208 -18.230 1.00 85.06 93 GLN A O 1
ATOM 764 N N . LYS A 1 94 ? 1.635 -0.038 -18.021 1.00 85.19 94 LYS A N 1
ATOM 765 C CA . LYS A 1 94 ? 2.520 0.430 -19.105 1.00 85.19 94 LYS A CA 1
ATOM 766 C C . LYS A 1 94 ? 3.971 0.006 -18.869 1.00 85.19 94 LYS A C 1
ATOM 768 O O . LYS A 1 94 ? 4.612 -0.522 -19.777 1.00 85.19 94 LYS A O 1
ATOM 773 N N . ALA A 1 95 ? 4.474 0.174 -17.646 1.00 79.38 95 ALA A N 1
ATOM 774 C CA . ALA A 1 95 ? 5.840 -0.198 -17.281 1.00 79.38 95 ALA A CA 1
ATOM 775 C C . ALA A 1 95 ? 6.095 -1.720 -17.315 1.00 79.38 95 ALA A C 1
ATOM 777 O O . ALA A 1 95 ? 7.233 -2.149 -17.519 1.00 79.38 95 ALA A O 1
ATOM 778 N N . LYS A 1 96 ? 5.054 -2.540 -17.122 1.00 77.00 96 LYS A N 1
ATOM 779 C CA . LYS A 1 96 ? 5.121 -4.012 -17.081 1.00 77.00 96 LYS A CA 1
ATOM 780 C C . LYS A 1 96 ? 4.529 -4.693 -18.326 1.00 77.00 96 LYS A C 1
ATOM 782 O O . LYS A 1 96 ? 4.287 -5.897 -18.306 1.00 77.00 96 LYS A O 1
ATOM 787 N N . GLY A 1 97 ? 4.301 -3.956 -19.415 1.00 83.88 97 GLY A N 1
ATOM 788 C CA . GLY A 1 97 ? 3.803 -4.521 -20.676 1.00 83.88 97 GLY A CA 1
ATOM 789 C C . GLY A 1 97 ? 2.355 -5.022 -20.614 1.00 83.88 97 GLY A C 1
ATOM 790 O O . GLY A 1 97 ? 2.027 -6.022 -21.246 1.00 83.88 97 GLY A O 1
ATOM 791 N N . ASN A 1 98 ? 1.501 -4.341 -19.846 1.00 84.12 98 ASN A N 1
ATOM 792 C CA . ASN A 1 98 ? 0.065 -4.592 -19.668 1.00 84.12 98 ASN A CA 1
ATOM 793 C C . ASN A 1 98 ? -0.293 -5.971 -19.085 1.00 84.12 98 ASN A C 1
ATOM 795 O O . ASN A 1 98 ? -1.398 -6.467 -19.288 1.00 84.12 98 ASN A O 1
ATOM 799 N N . LYS A 1 99 ? 0.624 -6.595 -18.340 1.00 88.19 99 LYS A N 1
ATOM 800 C CA . LYS A 1 99 ? 0.408 -7.895 -17.685 1.00 88.19 99 LYS A CA 1
ATOM 801 C C . LYS A 1 99 ? 0.345 -7.747 -16.167 1.00 88.19 99 LYS A C 1
ATOM 803 O O . LYS A 1 99 ? 1.188 -8.275 -15.444 1.00 88.19 99 LYS A O 1
ATOM 808 N N . VAL A 1 100 ? -0.632 -6.976 -15.695 1.00 86.75 100 VAL A N 1
ATOM 809 C CA . VAL A 1 100 ? -0.899 -6.768 -14.266 1.00 86.75 100 VAL A CA 1
ATOM 810 C C . VAL A 1 100 ? -2.366 -7.066 -13.992 1.00 86.75 100 VAL A C 1
ATOM 812 O O . VAL A 1 100 ? -3.228 -6.472 -14.634 1.00 86.75 100 VAL A O 1
ATOM 815 N N . TRP A 1 101 ? -2.638 -7.952 -13.034 1.00 90.19 101 TRP A N 1
ATOM 816 C CA . TRP A 1 101 ? -3.990 -8.314 -12.606 1.00 90.19 101 TRP A CA 1
ATOM 817 C C . TRP A 1 101 ? -4.229 -7.865 -11.168 1.00 90.19 101 TRP A C 1
ATOM 819 O O . TRP A 1 101 ? -3.590 -8.365 -10.240 1.00 90.19 101 TRP A O 1
ATOM 829 N N . CYS A 1 102 ? -5.162 -6.937 -10.994 1.00 90.44 102 CYS A N 1
ATOM 830 C CA . CYS A 1 102 ? -5.643 -6.478 -9.697 1.00 90.44 102 CYS A CA 1
ATOM 831 C C . CYS A 1 102 ? -6.733 -7.444 -9.207 1.00 90.44 102 CYS A C 1
ATOM 833 O O . CYS A 1 102 ? -7.807 -7.510 -9.798 1.00 90.44 102 CYS A O 1
ATOM 835 N N . ILE A 1 103 ? -6.445 -8.235 -8.169 1.00 89.19 103 ILE A N 1
ATOM 836 C CA . ILE A 1 103 ? -7.368 -9.260 -7.625 1.00 89.19 103 ILE A CA 1
ATOM 837 C C . ILE A 1 103 ? -7.823 -8.951 -6.193 1.00 89.19 103 ILE A C 1
ATOM 839 O O . ILE A 1 103 ? -8.394 -9.799 -5.506 1.00 89.19 103 ILE A O 1
ATOM 843 N N . GLY A 1 104 ? -7.464 -7.770 -5.698 1.00 85.06 104 GLY A N 1
ATOM 844 C CA . GLY A 1 104 ? -7.697 -7.366 -4.328 1.00 85.06 104 GLY A CA 1
ATOM 845 C C . GLY A 1 104 ? -9.109 -6.827 -4.078 1.00 85.06 104 GLY A C 1
ATOM 846 O O . GLY A 1 104 ? -9.858 -6.556 -5.012 1.00 85.06 104 GLY A O 1
ATOM 847 N N . PRO A 1 105 ? -9.454 -6.615 -2.799 1.00 85.31 105 PRO A N 1
ATOM 848 C CA . PRO A 1 105 ? -8.691 -7.036 -1.625 1.00 85.31 105 PRO A CA 1
ATOM 849 C C . PRO A 1 105 ? -8.901 -8.535 -1.326 1.00 85.31 105 PRO A C 1
ATOM 851 O O . PRO A 1 105 ? -9.998 -8.964 -0.967 1.00 85.31 105 PRO A O 1
ATOM 854 N N . VAL A 1 106 ? -7.824 -9.330 -1.381 1.00 81.31 106 VAL A N 1
ATOM 855 C CA . VAL A 1 106 ? -7.839 -10.799 -1.172 1.00 81.31 106 VAL A CA 1
ATOM 856 C C . VAL A 1 106 ? -8.362 -11.180 0.221 1.00 81.31 106 VAL A C 1
ATOM 858 O O . VAL A 1 106 ? -8.874 -12.280 0.433 1.00 81.31 106 VAL A O 1
ATOM 861 N N . LEU A 1 107 ? -8.304 -10.249 1.178 1.00 75.44 107 LEU A N 1
ATOM 862 C CA . LEU A 1 107 ? -8.894 -10.411 2.507 1.00 75.44 107 LEU A CA 1
ATOM 863 C C . LEU A 1 107 ? -10.380 -10.807 2.442 1.00 75.44 107 LEU A C 1
ATOM 865 O O . LEU A 1 107 ? -10.820 -11.637 3.240 1.00 75.44 107 LEU A O 1
ATOM 869 N N . LEU A 1 108 ? -11.136 -10.266 1.480 1.00 72.94 108 LEU A N 1
ATOM 870 C CA . LEU A 1 108 ? -12.580 -10.489 1.350 1.00 72.94 108 LEU A CA 1
ATOM 871 C C . LEU A 1 108 ? -12.948 -11.868 0.785 1.00 72.94 108 LEU A C 1
ATOM 873 O O . LEU A 1 108 ? -14.113 -12.261 0.857 1.00 72.94 108 LEU A O 1
ATOM 877 N N . CYS A 1 109 ? -11.980 -12.624 0.258 1.00 73.00 109 CYS A N 1
ATOM 878 C CA . CYS A 1 109 ? -12.221 -13.967 -0.268 1.00 73.00 109 CYS A CA 1
ATOM 879 C C . CYS A 1 109 ? -12.539 -14.984 0.842 1.00 73.00 109 CYS A C 1
ATOM 8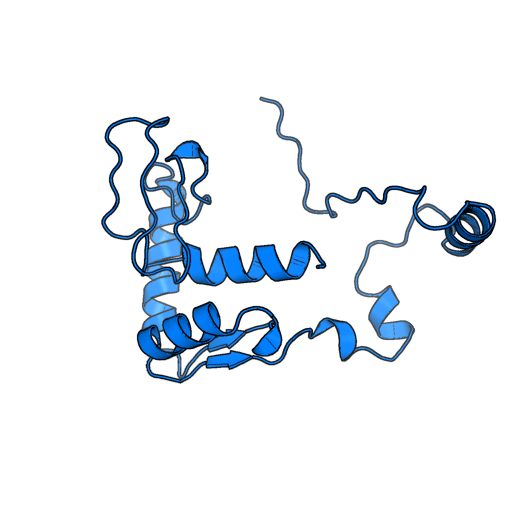81 O O . CYS A 1 109 ? -13.209 -15.981 0.586 1.00 73.00 109 CYS A O 1
ATOM 883 N N . ASN A 1 110 ? -12.110 -14.725 2.080 1.00 65.38 110 ASN A N 1
ATOM 884 C CA . ASN A 1 110 ? -12.278 -15.649 3.201 1.00 65.38 110 ASN A CA 1
ATOM 885 C C . ASN A 1 110 ? -13.597 -15.356 3.928 1.00 65.38 110 ASN A C 1
ATOM 887 O O . ASN A 1 110 ? -13.666 -14.507 4.827 1.00 65.38 110 ASN A O 1
ATOM 891 N N . LYS A 1 111 ? -14.670 -16.024 3.496 1.00 62.03 111 LYS A N 1
ATOM 892 C CA . LYS A 1 111 ? -16.013 -15.868 4.078 1.00 62.03 111 LYS A CA 1
ATOM 893 C C . LYS A 1 111 ? -16.237 -16.746 5.312 1.00 62.03 111 LYS A C 1
ATOM 895 O O . LYS A 1 111 ? -17.081 -16.399 6.137 1.00 62.03 111 LYS A O 1
ATOM 900 N N . ASP A 1 112 ? -15.453 -17.809 5.481 1.00 59.31 112 ASP A N 1
ATOM 901 C CA . ASP A 1 112 ? -15.612 -18.737 6.594 1.00 59.31 112 ASP A CA 1
ATOM 902 C C . ASP A 1 112 ? -14.902 -18.258 7.863 1.00 59.31 112 ASP A C 1
ATOM 904 O O . ASP A 1 112 ? -13.775 -17.758 7.853 1.00 59.31 112 ASP A O 1
ATOM 908 N N . LYS A 1 113 ? -15.598 -18.397 8.999 1.00 54.41 113 LYS A N 1
ATOM 909 C CA . LYS A 1 113 ? -15.106 -17.985 10.325 1.00 54.41 113 LYS A CA 1
ATOM 910 C C . LYS A 1 113 ? -13.827 -18.730 10.733 1.00 54.41 113 LYS A C 1
ATOM 912 O O . LYS A 1 113 ? -13.060 -18.183 11.514 1.00 54.41 113 LYS A O 1
ATOM 917 N N . LEU A 1 114 ? -13.594 -19.931 10.200 1.00 49.50 114 LEU A N 1
ATOM 918 C CA . LEU A 1 114 ? -12.419 -20.761 10.491 1.00 49.50 114 LEU A CA 1
ATOM 919 C C . LEU A 1 114 ? -11.140 -20.179 9.859 1.00 49.50 114 LEU A C 1
ATOM 921 O O . LEU A 1 114 ? -10.156 -19.979 10.567 1.00 49.50 114 LEU A O 1
ATOM 925 N N . ASP A 1 115 ? -11.197 -19.740 8.599 1.00 49.94 115 ASP A N 1
ATOM 926 C CA . ASP A 1 115 ? -10.057 -19.140 7.881 1.00 49.94 115 ASP A CA 1
ATOM 927 C C . ASP A 1 115 ? -9.609 -17.784 8.455 1.00 49.94 115 ASP A C 1
ATOM 929 O O . ASP A 1 115 ? -8.507 -17.295 8.178 1.00 49.94 115 ASP A O 1
ATOM 933 N N . LYS A 1 116 ? -10.475 -17.111 9.222 1.00 52.12 116 LYS A N 1
ATOM 934 C CA . LYS A 1 116 ? -10.147 -15.846 9.901 1.00 52.12 116 LYS A CA 1
ATOM 935 C C . LYS A 1 116 ? -9.386 -16.064 11.207 1.00 52.12 116 LYS A C 1
ATOM 937 O O . LYS A 1 116 ? -8.606 -15.198 11.586 1.00 52.12 116 LYS A O 1
ATOM 942 N N . VAL A 1 117 ? -9.591 -17.204 11.868 1.00 50.50 117 VAL A N 1
ATOM 943 C CA . VAL A 1 117 ? -8.966 -17.530 13.161 1.00 50.50 117 VAL A CA 1
ATOM 944 C C . VAL A 1 117 ? -7.519 -18.000 12.981 1.00 50.50 117 VAL A C 1
ATOM 946 O O . VAL A 1 117 ? -6.703 -17.792 13.873 1.00 50.50 117 VAL A O 1
ATOM 949 N N . GLU A 1 118 ? -7.168 -18.560 11.820 1.00 51.34 118 GLU A N 1
ATOM 950 C CA . GLU A 1 118 ? -5.794 -18.995 11.521 1.00 51.34 118 GLU A CA 1
ATOM 951 C C . GLU A 1 118 ? -4.846 -17.847 11.128 1.00 51.34 118 GLU A C 1
ATOM 953 O O . GLU A 1 118 ? -3.630 -17.958 11.286 1.00 51.34 118 GLU A O 1
ATOM 958 N N . ARG A 1 119 ? -5.376 -16.702 10.670 1.00 54.53 119 ARG A N 1
ATOM 959 C CA . ARG A 1 119 ? -4.589 -15.485 10.388 1.00 54.53 119 ARG A CA 1
ATOM 960 C C . ARG A 1 119 ? -4.434 -14.624 11.643 1.00 54.53 119 ARG A C 1
ATOM 962 O O . ARG A 1 119 ? -4.896 -13.488 11.700 1.00 54.53 119 ARG A O 1
ATOM 969 N N . GLY A 1 120 ? -3.765 -15.159 12.658 1.00 55.81 120 GLY A N 1
ATOM 970 C CA . GLY A 1 120 ? -3.410 -14.396 13.852 1.00 55.81 120 GLY A CA 1
ATOM 971 C C . GLY A 1 120 ? -2.969 -15.267 15.020 1.00 55.81 120 GLY A C 1
ATOM 972 O O . GLY A 1 120 ? -3.322 -16.437 15.127 1.00 55.81 120 GLY A O 1
ATOM 973 N N . THR A 1 121 ? -2.197 -14.682 15.932 1.00 52.97 121 THR A N 1
ATOM 974 C CA . THR A 1 121 ? -1.965 -15.276 17.251 1.00 52.97 121 THR A CA 1
ATOM 975 C C . THR A 1 121 ? -3.274 -15.212 18.036 1.00 52.97 121 THR A C 1
ATOM 977 O O . THR A 1 121 ? -3.926 -14.168 18.026 1.00 52.97 121 THR A O 1
ATOM 980 N N . LYS A 1 122 ? -3.661 -16.294 18.729 1.00 55.50 122 LYS A N 1
ATOM 981 C CA . LYS A 1 122 ? -4.813 -16.285 19.649 1.00 55.50 122 LYS A CA 1
ATOM 982 C C . LYS A 1 122 ? -4.722 -15.052 20.554 1.00 55.50 122 LYS A C 1
ATOM 984 O O . LYS A 1 122 ? -3.741 -14.896 21.280 1.00 55.50 122 LYS A O 1
ATOM 989 N N . PHE A 1 123 ? -5.712 -14.166 20.461 1.00 55.62 123 PHE A N 1
ATOM 990 C CA . PHE A 1 123 ? -5.747 -12.942 21.251 1.00 55.62 123 PHE A CA 1
ATOM 991 C C . PHE A 1 123 ? -5.758 -13.296 22.743 1.00 55.62 123 PHE A C 1
ATOM 993 O O . PHE A 1 123 ? -6.491 -14.185 23.168 1.00 55.62 123 PHE A O 1
ATOM 1000 N N . ALA A 1 124 ? -4.951 -12.593 23.540 1.00 55.69 124 ALA A N 1
ATOM 1001 C CA . ALA A 1 124 ? -4.958 -12.734 24.998 1.00 55.69 124 ALA A CA 1
ATOM 1002 C C . ALA A 1 124 ? -6.237 -12.157 25.645 1.00 55.69 124 ALA A C 1
ATOM 1004 O O . ALA A 1 124 ? -6.498 -12.402 26.818 1.00 55.69 124 ALA A O 1
ATOM 1005 N N . ILE A 1 125 ? -7.022 -11.387 24.884 1.00 60.28 125 ILE A N 1
ATOM 1006 C CA . ILE A 1 125 ? -8.250 -10.718 25.317 1.00 60.28 125 ILE A CA 1
ATOM 1007 C C . ILE A 1 125 ? -9.425 -11.303 24.531 1.00 60.28 125 ILE A C 1
ATOM 1009 O O . ILE A 1 125 ? -9.338 -11.490 23.316 1.00 60.28 125 ILE A O 1
ATOM 1013 N N . ASP A 1 126 ? -10.524 -11.576 25.235 1.00 72.44 126 ASP A N 1
ATOM 1014 C CA . ASP A 1 126 ? -11.774 -12.049 24.645 1.00 72.44 126 ASP A CA 1
ATOM 1015 C C . ASP A 1 126 ? -12.327 -11.021 23.644 1.00 72.44 126 ASP A C 1
ATOM 1017 O O . ASP A 1 126 ? -12.640 -9.880 23.992 1.00 72.44 126 ASP A O 1
ATOM 1021 N N . THR A 1 127 ? -12.465 -11.438 22.384 1.00 71.62 127 THR A N 1
ATOM 1022 C CA . THR A 1 127 ? -12.995 -10.606 21.294 1.00 71.62 127 THR A CA 1
ATOM 1023 C C . THR A 1 127 ? -14.391 -10.069 21.617 1.00 71.62 127 THR A C 1
ATOM 1025 O O . THR A 1 127 ? -14.707 -8.937 21.246 1.00 71.62 127 THR A O 1
ATOM 1028 N N . HIS A 1 128 ? -15.209 -10.829 22.353 1.00 78.88 128 HIS A N 1
ATOM 1029 C CA . HIS A 1 128 ? -16.542 -10.382 22.754 1.00 78.88 128 HIS A CA 1
ATOM 1030 C C . HIS A 1 128 ? -16.500 -9.187 23.711 1.00 78.88 128 HIS A C 1
ATOM 1032 O O . HIS A 1 128 ? -17.351 -8.304 23.622 1.00 78.88 128 HIS A O 1
ATOM 1038 N N . HIS A 1 129 ? -15.489 -9.101 24.576 1.00 84.94 129 HIS A N 1
ATOM 1039 C CA . HIS A 1 129 ? -15.358 -7.990 25.515 1.00 84.94 129 HIS A CA 1
ATOM 1040 C C . HIS A 1 129 ? -15.057 -6.664 24.801 1.00 84.94 129 HIS A C 1
ATOM 1042 O O . HIS A 1 129 ? -15.686 -5.646 25.093 1.00 84.94 129 HIS A O 1
ATOM 1048 N N . CYS A 1 130 ? -14.145 -6.677 23.823 1.00 85.75 130 CYS A N 1
ATOM 1049 C CA . CYS A 1 130 ? -13.805 -5.481 23.048 1.00 85.75 130 CYS A CA 1
ATOM 1050 C C . CYS A 1 130 ? -14.978 -4.983 22.195 1.00 85.75 130 CYS A C 1
ATOM 1052 O O . CYS A 1 130 ? -15.202 -3.777 22.127 1.00 85.75 130 CYS A O 1
ATOM 1054 N N . LEU A 1 131 ? -15.727 -5.895 21.565 1.00 88.81 131 LEU A N 1
ATOM 1055 C CA . LEU A 1 131 ? -16.894 -5.531 20.756 1.00 88.81 131 LEU A CA 1
ATOM 1056 C C . LEU A 1 131 ? -17.997 -4.916 21.620 1.00 88.81 131 LEU A C 1
ATOM 1058 O O . LEU A 1 131 ? -18.464 -3.826 21.308 1.00 88.81 131 LEU A O 1
ATOM 1062 N N . ASN A 1 132 ? -18.312 -5.537 22.760 1.00 93.00 132 ASN A N 1
ATOM 1063 C CA . ASN A 1 132 ? -19.291 -4.982 23.692 1.00 93.00 132 ASN A CA 1
ATOM 1064 C C . ASN A 1 132 ? -18.878 -3.588 24.179 1.00 93.00 132 ASN A C 1
ATOM 1066 O O . ASN A 1 132 ? -19.716 -2.702 24.268 1.00 93.00 132 ASN A O 1
ATOM 1070 N N . TRP A 1 133 ? -17.595 -3.366 24.491 1.00 94.00 133 TRP A N 1
ATOM 1071 C CA . TRP A 1 133 ? -17.109 -2.044 24.900 1.00 94.00 133 TRP A CA 1
ATOM 1072 C C . TRP A 1 133 ? -17.273 -0.986 23.799 1.00 94.00 133 TRP A C 1
ATOM 1074 O O . TRP A 1 133 ? -17.643 0.148 24.114 1.00 94.00 133 TRP A O 1
ATOM 1084 N N . LEU A 1 134 ? -17.037 -1.350 22.530 1.00 94.31 134 LEU A N 1
ATOM 1085 C CA . LEU A 1 134 ? -17.238 -0.459 21.381 1.00 94.31 134 LEU A CA 1
ATOM 1086 C C . LEU A 1 134 ? -18.706 -0.047 21.225 1.00 94.31 134 LEU A C 1
ATOM 1088 O O . LEU A 1 134 ? -18.959 1.116 20.917 1.00 94.31 134 LEU A O 1
ATOM 1092 N N . ASP A 1 135 ? -19.650 -0.954 21.491 1.00 95.38 135 ASP A N 1
ATOM 1093 C CA . ASP A 1 135 ? -21.092 -0.679 21.386 1.00 95.38 135 ASP A CA 1
ATOM 1094 C C . ASP A 1 135 ? -21.567 0.423 22.355 1.00 95.38 135 ASP A C 1
ATOM 1096 O O . ASP A 1 135 ? -22.557 1.102 22.085 1.00 95.38 135 ASP A O 1
ATOM 1100 N N . TRP A 1 136 ? -20.848 0.651 23.463 1.00 96.50 136 TRP A N 1
ATOM 1101 C CA . TRP A 1 136 ? -21.150 1.721 24.427 1.00 96.50 136 TRP A CA 1
ATOM 1102 C C . TRP A 1 136 ? -20.571 3.088 24.048 1.00 96.50 136 TRP A C 1
ATOM 1104 O O . TRP A 1 136 ? -20.895 4.087 24.694 1.00 96.50 136 TRP A O 1
ATOM 1114 N N . GLN A 1 137 ? -19.691 3.158 23.048 1.00 96.94 137 GLN A N 1
ATOM 1115 C CA . GLN A 1 137 ? -19.055 4.409 22.643 1.00 96.94 137 GLN A CA 1
ATOM 1116 C C . GLN A 1 137 ? -19.905 5.146 21.604 1.00 96.94 137 GLN A C 1
ATOM 1118 O O . GLN A 1 137 ? -20.585 4.550 20.769 1.00 96.94 137 GLN A O 1
ATOM 1123 N N . GLN A 1 138 ? -19.842 6.477 21.613 1.00 97.12 138 GLN A N 1
ATOM 1124 C CA . GLN A 1 138 ? -20.462 7.277 20.561 1.00 97.12 138 GLN A CA 1
ATOM 1125 C C . GLN A 1 138 ? -19.789 7.003 19.202 1.00 97.12 138 GLN A C 1
ATOM 1127 O O . GLN A 1 138 ? -18.590 6.746 19.102 1.00 97.12 138 GLN A O 1
ATOM 1132 N N . SER A 1 139 ? -20.564 7.086 18.118 1.00 95.94 139 SER A N 1
ATOM 1133 C CA . SER A 1 139 ? -20.031 6.900 16.768 1.00 95.94 139 SER A CA 1
ATOM 1134 C C . SER A 1 139 ? -18.851 7.842 16.491 1.00 95.94 139 SER A C 1
ATOM 1136 O O . SER A 1 139 ? -18.934 9.043 16.747 1.00 95.94 139 SER A O 1
ATOM 1138 N N . ARG A 1 140 ? -17.773 7.293 15.911 1.00 94.62 140 ARG A N 1
ATOM 1139 C CA . ARG A 1 140 ? -16.558 8.017 15.483 1.00 94.62 140 ARG A CA 1
ATOM 1140 C C . ARG A 1 140 ? -15.738 8.668 16.613 1.00 94.62 140 ARG A C 1
ATOM 1142 O O . ARG A 1 140 ? -14.968 9.579 16.324 1.00 94.62 140 ARG A O 1
ATOM 1149 N N . THR A 1 141 ? -15.848 8.204 17.861 1.00 96.38 141 THR A N 1
ATOM 1150 C CA . THR A 1 141 ? -15.025 8.714 18.984 1.00 96.38 141 THR A CA 1
ATOM 1151 C C . THR A 1 141 ? -13.840 7.825 19.360 1.00 96.38 141 THR A C 1
ATOM 1153 O O . THR A 1 141 ? -12.910 8.284 20.019 1.00 96.38 141 THR A O 1
ATOM 1156 N N . VAL A 1 142 ? -13.845 6.561 18.937 1.00 95.50 142 VAL A N 1
ATOM 1157 C CA . VAL A 1 142 ? -12.795 5.589 19.263 1.00 95.50 142 VAL A CA 1
ATOM 1158 C C . VAL A 1 142 ? -11.711 5.578 18.189 1.00 95.50 142 VAL A C 1
ATOM 1160 O O . VAL A 1 142 ? -12.007 5.522 16.996 1.00 95.50 142 VAL A O 1
ATOM 1163 N N . VAL A 1 143 ? -10.449 5.559 18.620 1.00 94.88 143 VAL A N 1
ATOM 1164 C CA . VAL A 1 143 ? -9.281 5.392 17.746 1.00 94.88 143 VAL A CA 1
ATOM 1165 C C . VAL A 1 143 ? -8.742 3.969 17.879 1.00 94.88 143 VAL A C 1
ATOM 1167 O O . VAL A 1 143 ? -8.420 3.521 18.977 1.00 94.88 143 VAL A O 1
ATOM 1170 N N . TYR A 1 144 ? -8.614 3.264 16.755 1.00 89.31 144 TYR A N 1
ATOM 1171 C CA . TYR A 1 144 ? -7.958 1.959 16.694 1.00 89.31 144 TYR A CA 1
ATOM 1172 C C . TYR A 1 144 ? -6.460 2.124 16.417 1.00 89.31 144 TYR A C 1
ATOM 1174 O O . TYR A 1 144 ? -6.077 2.771 15.442 1.00 89.31 144 TYR A O 1
ATOM 1182 N N . VAL A 1 145 ? -5.619 1.507 17.251 1.00 89.31 145 VAL A N 1
ATOM 1183 C CA . VAL A 1 145 ? -4.159 1.490 17.087 1.00 89.31 145 VAL A CA 1
ATOM 1184 C C . VAL A 1 145 ? -3.679 0.042 17.052 1.00 89.31 145 VAL A C 1
ATOM 1186 O O . VAL A 1 145 ? -3.857 -0.703 18.011 1.00 89.31 145 VAL A O 1
ATOM 1189 N N . CYS A 1 146 ? -3.051 -0.359 15.947 1.00 83.06 146 CYS A N 1
ATOM 1190 C CA . CYS A 1 146 ? -2.421 -1.666 15.789 1.00 83.06 146 CYS A CA 1
ATOM 1191 C C . CYS A 1 146 ? -1.209 -1.538 14.868 1.00 83.06 146 CYS A C 1
ATOM 1193 O O . CYS A 1 146 ? -1.330 -1.055 13.744 1.00 83.06 146 CYS A O 1
ATOM 1195 N N . LEU A 1 147 ? -0.043 -1.972 15.350 1.00 83.81 147 LEU A N 1
ATOM 1196 C CA . LEU A 1 147 ? 1.221 -1.926 14.605 1.00 83.81 147 LEU A CA 1
ATOM 1197 C C . LEU A 1 147 ? 1.567 -3.271 13.940 1.00 83.81 147 LEU A C 1
ATOM 1199 O O . LEU A 1 147 ? 2.586 -3.387 13.262 1.00 83.81 147 LEU A O 1
ATOM 1203 N N . GLY A 1 148 ? 0.704 -4.278 14.106 1.00 76.94 148 GLY A N 1
ATOM 1204 C CA . GLY A 1 148 ? 0.938 -5.643 13.643 1.00 76.94 148 GLY A CA 1
ATOM 1205 C C . GLY A 1 148 ? 1.980 -6.391 14.482 1.00 76.94 148 GLY A C 1
ATOM 1206 O O . GLY A 1 148 ? 2.727 -5.813 15.261 1.00 76.94 148 GLY A O 1
ATOM 1207 N N . SER A 1 149 ? 2.047 -7.711 14.321 1.00 76.75 149 SER A N 1
ATOM 1208 C CA . SER A 1 149 ? 2.985 -8.566 15.069 1.00 76.75 149 SER A CA 1
ATOM 1209 C C . SER A 1 149 ? 4.452 -8.396 14.657 1.00 76.75 149 SER A C 1
ATOM 1211 O O . SER A 1 149 ? 5.347 -8.807 15.388 1.00 76.75 149 SER A O 1
ATOM 1213 N N . LEU A 1 150 ? 4.707 -7.796 13.492 1.00 77.88 150 LEU A N 1
ATOM 1214 C CA . LEU A 1 150 ? 6.051 -7.551 12.964 1.00 77.88 150 LEU A CA 1
ATOM 1215 C C . LEU A 1 150 ? 6.668 -6.239 13.467 1.00 77.88 150 LEU A C 1
ATOM 1217 O O . LEU A 1 150 ? 7.801 -5.924 13.103 1.00 77.88 150 LEU A O 1
ATOM 1221 N N . SER A 1 151 ? 5.960 -5.461 14.289 1.00 75.19 151 SER A N 1
ATOM 1222 C CA . SER A 1 151 ? 6.536 -4.259 14.883 1.00 75.19 151 SER A CA 1
ATOM 1223 C C . SER A 1 151 ? 7.588 -4.644 15.928 1.00 75.19 151 SER A C 1
ATOM 1225 O O . SER A 1 151 ? 7.248 -5.081 17.026 1.00 75.19 151 SER A O 1
ATOM 1227 N N . HIS A 1 152 ? 8.867 -4.468 15.601 1.00 66.38 152 HIS A N 1
ATOM 1228 C CA . HIS A 1 152 ? 9.962 -4.519 16.567 1.00 66.38 152 HIS A CA 1
ATOM 1229 C C . HIS A 1 152 ? 10.479 -3.095 16.783 1.00 66.38 152 HIS A C 1
ATOM 1231 O O . HIS A 1 152 ? 10.992 -2.472 15.854 1.00 66.38 152 HIS A O 1
ATOM 1237 N N . GLN A 1 153 ? 10.343 -2.562 17.999 1.00 52.44 153 GLN A N 1
ATOM 1238 C CA . GLN A 1 153 ? 11.055 -1.347 18.391 1.00 52.44 153 GLN A CA 1
ATOM 1239 C C . GLN A 1 153 ? 12.505 -1.730 18.701 1.00 52.44 153 GLN A C 1
ATOM 1241 O O . GLN A 1 153 ? 12.833 -2.081 19.830 1.00 52.44 153 GLN A O 1
ATOM 1246 N N . ALA A 1 154 ? 13.382 -1.688 17.699 1.00 42.75 154 ALA A N 1
ATOM 1247 C CA . ALA A 1 154 ? 14.812 -1.604 17.966 1.00 42.75 154 ALA A CA 1
ATOM 1248 C C . ALA A 1 154 ? 15.114 -0.162 18.401 1.00 42.75 154 ALA A C 1
ATOM 1250 O O . ALA A 1 154 ? 15.377 0.705 17.572 1.00 42.75 154 ALA A O 1
ATOM 1251 N N . LEU A 1 155 ? 14.992 0.110 19.701 1.00 40.50 155 LEU A N 1
ATOM 1252 C CA . LEU A 1 155 ? 15.667 1.251 20.311 1.00 40.50 155 LEU A CA 1
ATOM 1253 C C . LEU A 1 155 ? 17.136 0.843 20.484 1.00 40.50 155 LEU A C 1
ATOM 1255 O O . LEU A 1 155 ? 17.452 0.048 21.368 1.00 40.50 155 LEU A O 1
ATOM 1259 N N . SER A 1 156 ? 18.008 1.347 19.612 1.00 33.75 156 SER A N 1
ATOM 1260 C CA . SER A 1 156 ? 19.460 1.391 19.826 1.00 33.75 156 SER A CA 1
ATOM 1261 C C . SER A 1 156 ? 19.953 2.806 19.598 1.00 33.75 156 SER A C 1
ATOM 1263 O O . SER A 1 156 ? 19.631 3.325 18.503 1.00 33.75 156 SER A O 1
#

pLDDT: mean 71.71, std 16.94, range [30.0, 97.12]

Radius of gyration: 19.53 Å; chains: 1; bounding box: 46×38×46 Å

Organism: Camellia sinensis (NCBI:txid4442)